Protein AF-G0EHP4-F1 (afdb_monomer_lite)

Foldseek 3Di:
DDDFDADLPPRATWDWDWDWDDDQWIKIWIWTAGPPPGDIGTAWIWIWHDDDPDIDIDIDGDPPPPSDRPDPPDD

Organism: Pyrolobus fumarii (strain DSM 11204 / 1A) (NCBI:txid694429)

pLDDT: mean 81.93, std 18.02, range [41.44, 95.06]

Radius of gyration: 16.33 Å; chains: 1; bounding box: 32×23×54 Å

Structure (mmCIF, N/CA/C/O backbone):
data_AF-G0EHP4-F1
#
_entry.id   AF-G0EHP4-F1
#
loop_
_atom_site.group_PDB
_atom_site.id
_atom_site.type_symbol
_atom_site.label_atom_id
_atom_site.label_alt_id
_atom_site.label_comp_id
_atom_site.label_asym_id
_atom_site.label_entity_id
_atom_site.label_seq_id
_atom_site.pdbx_PDB_ins_code
_atom_site.Cartn_x
_atom_site.Cartn_y
_atom_site.Cartn_z
_atom_site.occupancy
_atom_site.B_iso_or_equiv
_atom_site.auth_seq_id
_atom_site.auth_comp_id
_atom_site.auth_asym_id
_atom_site.auth_atom_id
_atom_site.pdbx_PDB_model_num
ATOM 1 N N . MET A 1 1 ? -17.354 -14.510 2.752 1.00 41.44 1 MET A N 1
ATOM 2 C CA . MET A 1 1 ? -17.173 -13.792 4.031 1.00 41.44 1 MET A CA 1
ATOM 3 C C . MET A 1 1 ? -16.151 -12.701 3.796 1.00 41.44 1 MET A C 1
ATOM 5 O O . MET A 1 1 ? -15.029 -13.021 3.434 1.00 41.44 1 MET A O 1
ATOM 9 N N . GLU A 1 2 ? -16.549 -11.442 3.919 1.00 50.31 2 GLU A N 1
ATOM 10 C CA . GLU A 1 2 ? -15.638 -10.300 3.806 1.00 50.31 2 GLU A CA 1
ATOM 11 C C . GLU A 1 2 ? -14.834 -10.211 5.111 1.00 50.31 2 GLU A C 1
ATOM 13 O O . GLU A 1 2 ? -15.408 -9.996 6.182 1.00 50.31 2 GLU A O 1
ATOM 18 N N . GLN A 1 3 ? -13.526 -10.477 5.066 1.00 59.53 3 GLN A N 1
ATOM 19 C CA . GLN A 1 3 ? -12.675 -10.329 6.247 1.00 59.53 3 GLN A CA 1
ATOM 20 C C . GLN A 1 3 ? -12.508 -8.836 6.544 1.00 59.53 3 GLN A C 1
ATOM 22 O O . GLN A 1 3 ? -11.938 -8.093 5.749 1.00 59.53 3 GLN A O 1
ATOM 27 N N . ARG A 1 4 ? -13.027 -8.387 7.690 1.00 76.19 4 ARG A N 1
ATOM 28 C CA . ARG A 1 4 ? -12.856 -7.007 8.158 1.00 76.19 4 ARG A CA 1
ATOM 29 C C . ARG A 1 4 ? -11.516 -6.882 8.876 1.00 76.19 4 ARG A C 1
ATOM 31 O O . ARG A 1 4 ? -11.299 -7.546 9.886 1.00 76.19 4 ARG A O 1
ATOM 38 N N . VAL A 1 5 ? -10.641 -6.014 8.375 1.00 86.75 5 VAL A N 1
ATOM 39 C CA . VAL A 1 5 ? -9.381 -5.667 9.045 1.00 86.75 5 VAL A CA 1
ATOM 40 C C . VAL A 1 5 ? -9.661 -4.584 10.086 1.00 86.75 5 VAL A C 1
ATOM 42 O O . VAL A 1 5 ? -10.206 -3.525 9.766 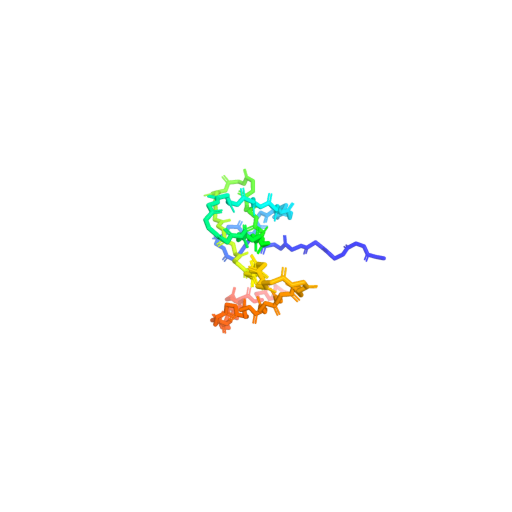1.00 86.75 5 VAL A O 1
ATOM 45 N N . LEU A 1 6 ? -9.314 -4.861 11.344 1.00 91.31 6 LEU A N 1
ATOM 46 C CA . LEU A 1 6 ? -9.492 -3.933 12.460 1.00 91.31 6 LEU A CA 1
ATOM 47 C C . LEU A 1 6 ? -8.183 -3.219 12.790 1.00 91.31 6 LEU A C 1
ATOM 49 O O . LEU A 1 6 ? -7.100 -3.800 12.735 1.00 91.31 6 LEU A O 1
ATOM 53 N N . CYS A 1 7 ? -8.294 -1.951 13.173 1.00 90.25 7 CYS A N 1
ATOM 54 C CA . CYS A 1 7 ? -7.156 -1.134 13.548 1.00 90.25 7 CYS A CA 1
ATOM 55 C C . CYS A 1 7 ? -6.537 -1.646 14.855 1.00 90.25 7 CYS A C 1
ATOM 57 O O . CYS A 1 7 ? -7.223 -1.641 15.880 1.00 90.25 7 CYS A O 1
ATOM 59 N N . PRO A 1 8 ? -5.232 -1.969 14.886 1.00 88.75 8 PRO A N 1
ATOM 60 C CA . PRO A 1 8 ? -4.581 -2.442 16.106 1.00 88.75 8 PRO A CA 1
ATOM 61 C C . PRO A 1 8 ? -4.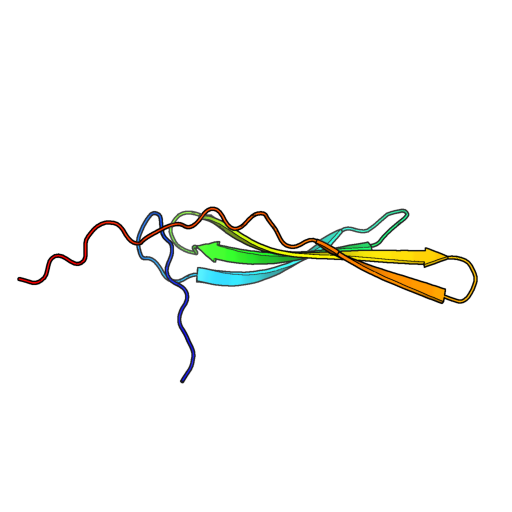469 -1.360 17.190 1.00 88.75 8 PRO A C 1
ATOM 63 O O . PRO A 1 8 ? -4.223 -1.679 18.347 1.00 88.75 8 PRO A O 1
ATOM 66 N N . ARG A 1 9 ? -4.639 -0.075 16.837 1.00 91.81 9 ARG A N 1
ATOM 67 C CA . ARG A 1 9 ? -4.562 1.038 17.796 1.00 91.81 9 ARG A CA 1
ATOM 68 C C . ARG A 1 9 ? -5.882 1.348 18.497 1.00 91.81 9 ARG A C 1
ATOM 70 O O . ARG A 1 9 ? -5.859 1.728 19.659 1.00 91.81 9 ARG A O 1
ATOM 77 N N . CYS A 1 10 ? -7.013 1.266 17.797 1.00 92.81 10 CYS A N 1
ATOM 78 C CA . CYS A 1 10 ? -8.304 1.724 18.333 1.00 92.81 10 CYS A CA 1
ATOM 79 C C . CYS A 1 10 ? -9.478 0.773 18.062 1.00 92.81 10 CYS A C 1
ATOM 81 O O . CYS A 1 10 ? -10.615 1.123 18.360 1.00 92.81 10 CYS A O 1
ATOM 83 N N . GLY A 1 11 ? -9.239 -0.381 17.432 1.00 91.06 11 GLY A N 1
ATOM 84 C CA . GLY A 1 11 ? -10.269 -1.372 17.099 1.00 91.06 11 GLY A CA 1
ATOM 85 C C . GLY A 1 11 ? -11.247 -0.964 15.991 1.00 91.06 11 GLY A C 1
ATOM 86 O O . GLY A 1 11 ? -12.107 -1.756 15.623 1.00 91.06 11 GLY A O 1
ATOM 87 N N . GLY A 1 12 ? -11.133 0.249 15.442 1.00 92.69 12 GLY A N 1
ATOM 88 C CA . GLY A 1 12 ? -11.994 0.730 14.358 1.00 92.69 12 GLY A CA 1
ATOM 89 C C . GLY A 1 12 ? -11.758 -0.006 13.036 1.00 92.69 12 GLY A C 1
ATOM 90 O O . GLY A 1 12 ? -10.683 -0.560 12.812 1.00 92.69 12 GLY A O 1
ATOM 91 N N . ASN A 1 13 ? -12.743 0.019 12.134 1.00 91.75 13 ASN A N 1
ATOM 92 C CA . ASN A 1 13 ? -12.607 -0.591 10.807 1.00 91.75 13 ASN A CA 1
ATOM 93 C C . ASN A 1 13 ? -11.507 0.097 9.984 1.00 91.75 13 ASN A C 1
ATOM 95 O O . ASN A 1 13 ? -11.370 1.327 9.996 1.00 91.75 13 ASN A O 1
ATOM 99 N N . MET A 1 14 ? -10.751 -0.697 9.230 1.00 94.62 14 MET A N 1
ATOM 100 C CA . MET A 1 14 ? -9.788 -0.195 8.257 1.00 94.62 14 MET A CA 1
ATOM 101 C C . MET A 1 14 ? -10.322 -0.360 6.835 1.00 94.62 14 MET A C 1
ATOM 103 O O . MET A 1 14 ? -10.978 -1.347 6.516 1.00 94.62 14 MET A O 1
ATOM 107 N N . THR A 1 15 ? -10.026 0.618 5.983 1.00 94.69 15 THR A N 1
ATOM 108 C CA . THR A 1 15 ? -10.318 0.575 4.544 1.00 94.69 15 THR A CA 1
ATOM 109 C C . THR A 1 15 ? -9.019 0.331 3.784 1.00 94.69 15 THR A C 1
ATOM 111 O O . THR A 1 15 ? -7.973 0.839 4.192 1.00 94.69 15 THR A O 1
ATOM 114 N N . TYR A 1 16 ? -9.074 -0.453 2.711 1.00 93.88 16 TYR A N 1
ATOM 115 C CA . TYR A 1 16 ? -7.918 -0.732 1.863 1.00 93.88 16 TYR A CA 1
ATOM 116 C C . TYR A 1 16 ? -7.720 0.383 0.834 1.00 93.88 16 TYR A C 1
ATOM 118 O O . TYR A 1 16 ? -8.673 0.792 0.171 1.00 93.88 16 TYR A O 1
ATOM 126 N N . PHE A 1 17 ? -6.492 0.877 0.715 1.00 94.56 17 PHE A N 1
ATOM 127 C CA . PHE A 1 17 ? -6.121 1.978 -0.166 1.00 94.56 17 PHE A CA 1
ATOM 128 C C . PHE A 1 17 ? -4.960 1.590 -1.076 1.00 94.56 17 PHE A C 1
ATOM 130 O O . PHE A 1 17 ? -4.118 0.760 -0.733 1.00 94.56 17 PHE A O 1
ATOM 137 N N . ILE A 1 18 ? -4.924 2.251 -2.234 1.00 94.81 18 ILE A N 1
ATOM 138 C CA . ILE A 1 18 ? -3.846 2.161 -3.213 1.00 94.81 18 ILE A CA 1
ATOM 139 C C . ILE A 1 18 ? -3.360 3.583 -3.481 1.00 94.81 18 ILE A C 1
ATOM 141 O O . ILE A 1 18 ? -4.129 4.430 -3.938 1.00 94.81 18 ILE A O 1
ATOM 145 N N . GLU A 1 19 ? -2.088 3.842 -3.206 1.00 94.81 19 GLU A N 1
ATOM 146 C CA . GLU A 1 19 ? -1.396 5.075 -3.586 1.00 94.81 19 GLU A CA 1
ATOM 147 C C . GLU A 1 19 ? -0.406 4.765 -4.715 1.00 94.81 19 GLU A C 1
ATOM 149 O O . GLU A 1 19 ? 0.309 3.764 -4.674 1.00 94.81 19 GLU A O 1
ATOM 154 N N . VAL A 1 20 ? -0.376 5.612 -5.747 1.00 94.00 20 VAL A N 1
ATOM 155 C CA . VAL A 1 20 ? 0.554 5.479 -6.876 1.00 94.00 20 VAL A CA 1
ATOM 156 C C . VAL A 1 20 ? 1.400 6.738 -6.962 1.00 94.00 20 VAL A C 1
ATOM 158 O O . VAL A 1 20 ? 0.879 7.827 -7.191 1.00 94.00 20 VAL A O 1
ATOM 161 N N . GLU A 1 21 ? 2.709 6.573 -6.829 1.00 92.31 21 GLU A N 1
ATOM 162 C CA . GLU A 1 21 ? 3.686 7.648 -6.982 1.00 92.31 21 GLU A CA 1
ATOM 163 C C . GLU A 1 21 ? 4.397 7.519 -8.337 1.00 92.31 21 GLU A C 1
ATOM 165 O O . GLU A 1 21 ? 4.827 6.432 -8.745 1.00 92.31 21 GLU A O 1
ATOM 170 N N . GLY A 1 22 ? 4.485 8.641 -9.058 1.00 83.94 22 GLY A N 1
ATOM 171 C CA . GLY A 1 22 ? 5.131 8.746 -10.369 1.00 83.94 22 GLY A CA 1
ATOM 172 C C . GLY A 1 22 ? 6.543 9.340 -10.301 1.00 83.94 22 GLY A C 1
ATOM 173 O O . GLY A 1 22 ? 6.856 10.117 -9.406 1.00 83.94 22 GLY A O 1
ATOM 174 N N . GLY A 1 23 ? 7.388 8.982 -11.274 1.00 78.88 23 GLY A N 1
ATOM 175 C CA . GLY A 1 23 ? 8.786 9.413 -11.409 1.00 78.88 23 GLY A CA 1
ATOM 176 C C . GLY A 1 23 ? 9.529 8.551 -12.442 1.00 78.88 23 GLY A C 1
ATOM 177 O O . GLY A 1 23 ? 8.902 8.024 -13.361 1.00 78.88 23 GLY A O 1
ATOM 178 N N . ASN A 1 24 ? 10.843 8.339 -12.269 1.00 76.38 24 ASN A N 1
ATOM 179 C CA . ASN A 1 24 ? 11.634 7.409 -13.106 1.00 76.38 24 ASN A CA 1
ATOM 180 C C . ASN A 1 24 ? 11.199 5.934 -12.961 1.00 76.38 24 ASN A C 1
ATOM 182 O O . ASN A 1 24 ? 11.420 5.121 -13.857 1.00 76.38 24 ASN A O 1
ATOM 186 N N . SER A 1 25 ? 10.560 5.588 -11.844 1.00 84.38 25 SER A N 1
ATOM 187 C CA . SER A 1 25 ? 9.891 4.310 -11.591 1.00 84.38 25 SER A CA 1
ATOM 188 C C . SER A 1 25 ? 8.510 4.574 -11.003 1.00 84.38 25 SER A C 1
ATOM 190 O O . SER A 1 25 ? 8.324 5.587 -10.329 1.00 84.38 25 SER A O 1
ATOM 192 N N . LYS A 1 26 ? 7.553 3.666 -11.212 1.00 91.38 26 LYS A N 1
ATOM 193 C CA . LYS A 1 26 ? 6.246 3.750 -10.551 1.00 91.38 26 LYS A CA 1
ATOM 194 C C . LYS A 1 26 ? 6.293 2.966 -9.251 1.00 91.38 26 LYS A C 1
ATOM 196 O O . LYS A 1 26 ? 6.654 1.790 -9.265 1.00 91.38 26 LYS A O 1
ATOM 201 N N . ARG A 1 27 ? 5.911 3.600 -8.147 1.00 93.56 27 ARG A N 1
ATOM 202 C CA . ARG A 1 27 ? 5.747 2.924 -6.860 1.00 93.56 27 ARG A CA 1
ATOM 203 C C . ARG A 1 27 ? 4.259 2.809 -6.564 1.00 93.56 27 ARG A C 1
ATOM 205 O O . ARG A 1 27 ? 3.553 3.812 -6.592 1.00 93.56 27 ARG A O 1
ATOM 212 N N . VAL A 1 28 ? 3.790 1.591 -6.324 1.00 94.06 28 VAL A N 1
ATOM 213 C CA . VAL A 1 28 ? 2.406 1.310 -5.933 1.00 94.06 28 VAL A CA 1
ATOM 214 C C . VAL A 1 28 ? 2.426 0.858 -4.485 1.00 94.06 28 VAL A C 1
ATOM 216 O O . VAL A 1 28 ? 3.082 -0.129 -4.158 1.00 94.06 28 VAL A O 1
ATOM 219 N N . HIS A 1 29 ? 1.747 1.595 -3.618 1.00 94.44 29 HIS A N 1
ATOM 220 C CA . HIS A 1 29 ? 1.675 1.315 -2.196 1.00 94.44 29 HIS A CA 1
ATOM 221 C C . HIS A 1 29 ? 0.263 0.870 -1.823 1.00 94.44 29 HIS A C 1
ATOM 223 O O . HIS A 1 29 ? -0.687 1.651 -1.890 1.00 94.44 29 HIS A O 1
ATOM 229 N N . TYR A 1 30 ? 0.151 -0.390 -1.428 1.00 93.56 30 TYR A N 1
ATOM 230 C CA . TYR A 1 30 ? -1.052 -0.985 -0.877 1.00 93.56 30 TYR A CA 1
ATOM 231 C C . TYR A 1 30 ? -0.977 -0.945 0.644 1.00 93.56 30 TYR A C 1
ATOM 233 O O . TYR A 1 30 ? -0.016 -1.440 1.240 1.00 93.56 30 TYR A O 1
ATOM 241 N N . TYR A 1 31 ? -1.993 -0.366 1.274 1.00 93.56 31 TYR A N 1
ATOM 242 C CA . TYR A 1 31 ? -2.044 -0.255 2.726 1.00 93.56 31 TYR A CA 1
ATOM 243 C C . TYR A 1 31 ? -3.487 -0.182 3.224 1.00 93.56 31 TYR A C 1
ATOM 245 O O . TYR A 1 31 ? -4.403 0.256 2.526 1.00 93.56 31 TYR A O 1
ATOM 253 N N . TYR A 1 32 ? -3.693 -0.571 4.475 1.00 93.81 32 TYR A N 1
ATOM 254 C CA . TYR A 1 32 ? -4.947 -0.354 5.184 1.00 93.81 32 TYR A CA 1
ATOM 255 C C . TYR A 1 32 ? -4.875 0.962 5.956 1.00 93.81 32 TYR A C 1
ATOM 257 O O . TYR A 1 32 ? -3.880 1.236 6.626 1.00 93.81 32 TYR A O 1
ATOM 265 N N . LYS A 1 33 ? -5.942 1.765 5.943 1.00 94.81 33 LYS A N 1
ATOM 266 C CA . LYS A 1 33 ? -6.052 2.990 6.751 1.00 94.81 33 LYS A CA 1
ATOM 267 C C . LYS A 1 33 ? -7.255 2.926 7.675 1.00 94.81 33 LYS A C 1
ATOM 269 O O . LYS A 1 33 ? -8.377 2.672 7.237 1.00 94.81 33 LYS A O 1
ATOM 274 N N . CYS A 1 34 ? -7.032 3.205 8.953 1.00 94.69 34 CYS A N 1
ATOM 275 C CA . CYS A 1 34 ? -8.103 3.371 9.924 1.00 94.69 34 CYS A CA 1
ATOM 276 C C . CYS A 1 34 ? -8.860 4.676 9.655 1.00 94.69 34 CYS A C 1
ATOM 278 O O . CYS A 1 34 ? -8.267 5.755 9.686 1.00 94.69 34 CYS A O 1
ATOM 280 N N . VAL A 1 35 ? -10.175 4.581 9.449 1.00 93.19 35 VAL A N 1
ATOM 281 C CA . VAL A 1 35 ? -11.039 5.755 9.219 1.00 93.19 35 VAL A CA 1
ATOM 282 C C . VAL A 1 35 ? -11.301 6.563 10.492 1.00 93.19 35 VAL A C 1
ATOM 284 O O . VAL A 1 35 ? -11.750 7.698 10.411 1.00 93.19 35 VAL A O 1
ATOM 287 N N . VAL A 1 36 ? -11.005 5.986 11.663 1.00 95.06 36 VAL A N 1
ATOM 288 C CA . VAL A 1 36 ? -11.240 6.615 12.971 1.00 95.06 36 VAL A CA 1
ATOM 289 C C . VAL A 1 36 ? -10.017 7.402 13.443 1.00 95.06 36 VAL A C 1
ATOM 291 O O . VAL A 1 36 ? -10.137 8.568 13.793 1.00 95.06 36 VAL A O 1
ATOM 294 N N . CYS A 1 37 ? -8.833 6.778 13.460 1.00 94.81 37 CYS A N 1
ATOM 295 C CA . CYS A 1 37 ? -7.617 7.379 14.029 1.00 94.81 37 CYS A CA 1
ATOM 296 C C . CYS A 1 37 ? -6.513 7.676 13.002 1.00 94.81 37 CYS A C 1
ATOM 298 O O . CYS A 1 37 ? -5.446 8.160 13.369 1.00 94.81 37 CYS A O 1
ATOM 300 N N . GLY A 1 38 ? -6.727 7.347 11.725 1.00 94.62 38 GLY A N 1
ATOM 301 C CA . GLY A 1 38 ? -5.775 7.621 10.645 1.00 94.62 38 GLY A CA 1
ATOM 302 C C . GLY A 1 38 ? -4.564 6.686 10.566 1.00 94.62 38 GLY A C 1
ATOM 303 O O . GLY A 1 38 ? -3.762 6.845 9.649 1.00 94.62 38 GLY A O 1
ATOM 304 N N . TYR A 1 39 ? -4.427 5.707 11.472 1.00 93.00 39 TYR A N 1
ATOM 305 C CA . TYR A 1 39 ? -3.334 4.727 11.435 1.00 93.00 39 TYR A CA 1
ATOM 306 C C . TYR A 1 39 ? -3.268 3.999 10.086 1.00 93.00 39 TYR A C 1
ATOM 308 O O . TYR A 1 39 ? -4.291 3.492 9.619 1.00 93.00 39 TYR A O 1
ATOM 316 N N . LYS A 1 40 ? -2.069 3.932 9.496 1.00 93.19 40 LYS A N 1
ATOM 317 C CA . LYS A 1 40 ? -1.775 3.171 8.279 1.00 93.19 40 LYS A CA 1
ATOM 318 C C . LYS A 1 40 ? -1.062 1.865 8.644 1.00 93.19 40 LYS A C 1
ATOM 320 O O . LYS A 1 40 ? -0.174 1.875 9.494 1.00 93.19 40 LYS A O 1
ATOM 325 N N . LEU A 1 41 ? -1.474 0.770 8.018 1.00 91.00 41 LEU A N 1
ATOM 326 C CA . LEU A 1 41 ? -0.840 -0.542 8.091 1.00 91.00 41 LEU A CA 1
ATOM 327 C C . LEU A 1 41 ? -0.426 -0.939 6.676 1.00 91.00 41 LEU A C 1
ATOM 329 O O . LEU A 1 41 ? -1.293 -1.205 5.841 1.00 91.00 41 LEU A O 1
ATOM 333 N N . ASP A 1 42 ? 0.877 -0.946 6.424 1.00 91.75 42 ASP A N 1
ATOM 334 C CA . ASP A 1 42 ? 1.432 -1.282 5.116 1.00 91.75 42 ASP A CA 1
ATOM 335 C C . ASP A 1 42 ? 1.215 -2.773 4.822 1.00 91.75 42 ASP A C 1
ATOM 337 O O . ASP A 1 42 ? 1.415 -3.624 5.691 1.00 91.75 42 ASP A O 1
ATOM 341 N N . ASP A 1 43 ? 0.787 -3.082 3.598 1.00 91.00 43 ASP A N 1
ATOM 342 C CA . ASP A 1 43 ? 0.504 -4.450 3.149 1.00 91.00 43 ASP A CA 1
ATOM 343 C C . ASP A 1 43 ? 1.519 -4.892 2.092 1.00 91.00 43 ASP A C 1
ATOM 345 O O . ASP A 1 43 ? 2.239 -5.872 2.278 1.00 91.00 43 ASP A O 1
ATOM 349 N N . LEU A 1 44 ? 1.633 -4.121 1.008 1.00 91.06 44 LEU A N 1
ATOM 350 C CA . LEU A 1 44 ? 2.525 -4.429 -0.103 1.00 91.06 44 LEU A CA 1
ATOM 351 C C . LEU A 1 44 ? 3.015 -3.152 -0.775 1.00 91.06 44 LEU A C 1
ATOM 353 O O . LEU A 1 44 ? 2.241 -2.241 -1.070 1.00 91.06 44 LEU A O 1
ATOM 357 N N . VAL A 1 45 ? 4.302 -3.111 -1.100 1.00 93.25 45 VAL A N 1
ATOM 358 C CA . VAL A 1 45 ? 4.862 -2.075 -1.965 1.00 93.25 45 VAL A CA 1
ATOM 359 C C . VAL A 1 45 ? 5.367 -2.736 -3.239 1.00 93.25 45 VAL A C 1
ATOM 361 O O . VAL A 1 45 ? 6.218 -3.616 -3.190 1.00 93.25 45 VAL A O 1
ATOM 364 N N . LEU A 1 46 ? 4.873 -2.293 -4.392 1.00 93.81 46 LEU A N 1
ATOM 365 C CA . LEU A 1 46 ? 5.398 -2.694 -5.694 1.00 93.81 46 LEU A CA 1
ATOM 366 C C . LEU A 1 46 ? 6.237 -1.568 -6.285 1.00 93.81 46 LEU A C 1
ATOM 368 O O . LEU A 1 46 ? 5.796 -0.418 -6.347 1.00 93.81 46 LEU A O 1
ATOM 372 N N . VAL A 1 47 ? 7.421 -1.907 -6.781 1.00 94.00 47 VAL A N 1
ATOM 373 C CA . VAL A 1 47 ? 8.246 -1.002 -7.581 1.00 94.00 47 VAL A CA 1
ATOM 374 C C . VAL A 1 47 ? 8.270 -1.512 -9.012 1.00 94.00 47 VAL A C 1
ATOM 376 O O . VAL A 1 47 ? 8.796 -2.583 -9.304 1.00 94.00 47 VAL A O 1
ATOM 379 N N . VAL A 1 48 ? 7.690 -0.729 -9.915 1.00 93.31 48 VAL A N 1
ATOM 380 C CA . VAL A 1 48 ? 7.608 -1.038 -11.340 1.00 93.31 48 VAL A CA 1
ATOM 381 C C . VAL A 1 48 ? 8.615 -0.171 -12.083 1.00 93.31 48 VAL A C 1
ATOM 383 O O . VAL A 1 48 ? 8.509 1.062 -12.111 1.00 93.31 48 VAL A O 1
ATOM 386 N N . ARG A 1 49 ? 9.597 -0.818 -12.707 1.00 92.94 49 ARG A N 1
ATOM 387 C CA . ARG A 1 49 ? 10.635 -0.179 -13.519 1.00 92.94 49 ARG A CA 1
ATOM 388 C C . ARG A 1 49 ? 10.489 -0.634 -14.964 1.00 92.94 49 ARG A C 1
ATOM 390 O O . ARG A 1 49 ? 10.288 -1.813 -15.242 1.00 92.94 49 ARG A O 1
ATOM 397 N N . ARG A 1 50 ? 10.601 0.300 -15.907 1.00 89.00 50 ARG A N 1
ATOM 398 C CA . ARG A 1 50 ? 10.710 -0.034 -17.330 1.00 89.00 50 ARG A CA 1
ATOM 399 C C . ARG A 1 50 ? 12.183 -0.011 -17.707 1.00 89.00 50 ARG A C 1
ATOM 401 O O . ARG A 1 50 ? 12.837 1.009 -17.517 1.00 89.00 50 ARG A O 1
ATOM 408 N N . LYS A 1 51 ? 12.688 -1.117 -18.246 1.00 90.44 51 LYS A N 1
ATOM 409 C CA . LYS A 1 51 ? 14.062 -1.226 -18.739 1.00 90.44 51 LYS A CA 1
ATOM 410 C C . LYS A 1 51 ? 14.012 -1.756 -20.164 1.00 90.44 51 LYS A C 1
ATOM 412 O O . LYS A 1 51 ? 13.522 -2.857 -20.395 1.00 90.44 51 LYS A O 1
ATOM 417 N N . ASP A 1 52 ? 14.442 -0.948 -21.126 1.00 88.19 52 ASP A N 1
ATOM 418 C CA . ASP A 1 52 ? 14.375 -1.258 -22.558 1.00 88.19 52 ASP A CA 1
ATOM 419 C C . ASP A 1 52 ? 12.960 -1.699 -23.007 1.00 88.19 52 ASP A C 1
ATOM 421 O O . ASP A 1 52 ? 12.007 -0.911 -22.993 1.00 88.19 52 ASP A O 1
ATOM 425 N N . ARG A 1 53 ? 12.806 -2.976 -23.386 1.00 91.88 53 ARG A N 1
ATOM 426 C CA . ARG A 1 53 ? 11.540 -3.600 -23.811 1.00 91.88 53 ARG A CA 1
ATOM 427 C 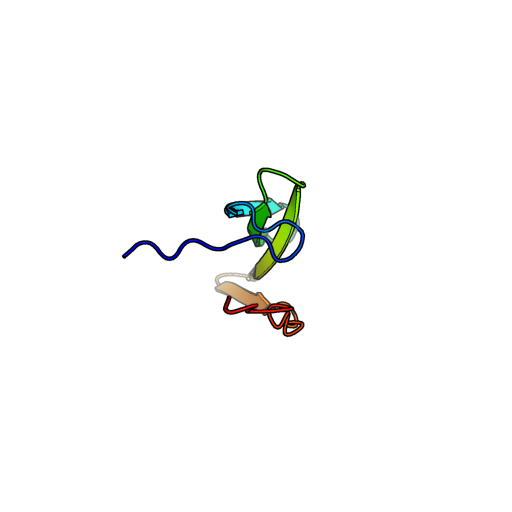C . ARG A 1 53 ? 10.906 -4.501 -22.746 1.00 91.88 53 ARG A C 1
ATOM 429 O O . ARG A 1 53 ? 9.968 -5.225 -23.065 1.00 91.88 53 ARG A O 1
ATOM 436 N N . ARG A 1 54 ? 11.399 -4.477 -21.504 1.00 93.06 54 ARG A N 1
ATOM 437 C CA . ARG A 1 54 ? 10.858 -5.268 -20.391 1.00 93.06 54 ARG A CA 1
ATOM 438 C C . ARG A 1 54 ? 10.347 -4.390 -19.251 1.00 93.06 54 ARG A C 1
ATOM 440 O O . ARG A 1 54 ? 10.794 -3.258 -19.048 1.00 93.06 54 ARG A O 1
ATOM 447 N N . ILE A 1 55 ? 9.390 -4.939 -18.514 1.00 92.50 55 ILE A N 1
ATOM 448 C CA . ILE A 1 55 ? 8.883 -4.376 -17.265 1.00 92.50 55 ILE A CA 1
ATOM 449 C C . ILE A 1 55 ? 9.428 -5.252 -16.141 1.00 92.50 55 ILE 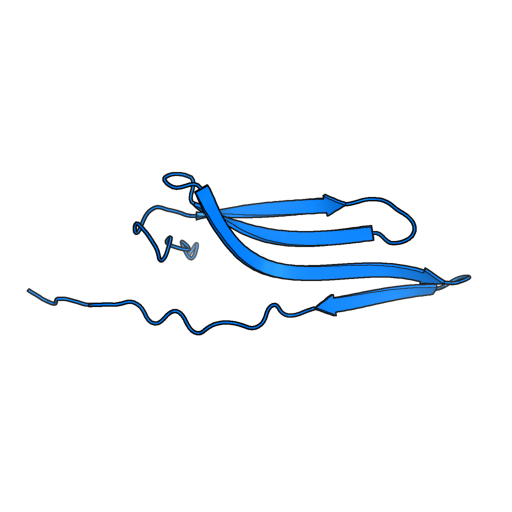A C 1
ATOM 451 O O . ILE A 1 55 ? 9.221 -6.462 -16.141 1.00 92.50 55 ILE A O 1
ATOM 455 N N . GLU A 1 56 ? 10.145 -4.638 -15.211 1.00 93.94 56 GLU A N 1
ATOM 456 C CA . GLU A 1 56 ? 10.617 -5.269 -13.984 1.00 93.94 56 GLU A CA 1
ATOM 457 C C . GLU A 1 56 ? 9.678 -4.849 -12.851 1.00 93.94 56 GLU A C 1
ATOM 459 O O . GLU A 1 56 ? 9.464 -3.655 -12.627 1.00 93.94 56 GLU A O 1
ATOM 464 N N . ILE A 1 57 ? 9.090 -5.829 -12.165 1.00 93.25 57 ILE A N 1
ATOM 465 C CA . ILE A 1 57 ? 8.213 -5.614 -11.012 1.00 93.25 57 ILE A CA 1
ATOM 466 C C . ILE A 1 57 ? 8.903 -6.238 -9.806 1.00 93.25 57 ILE A C 1
ATOM 468 O O . ILE A 1 57 ? 9.181 -7.434 -9.799 1.00 93.25 57 ILE A O 1
ATOM 472 N N . GLU A 1 58 ? 9.181 -5.421 -8.801 1.00 93.94 58 GLU A N 1
ATOM 473 C CA . GLU A 1 58 ? 9.760 -5.844 -7.531 1.00 93.94 58 GLU A CA 1
ATOM 474 C C . GLU A 1 58 ? 8.704 -5.698 -6.434 1.00 93.94 58 GLU A C 1
ATOM 476 O O . GLU A 1 58 ? 8.175 -4.604 -6.224 1.00 93.94 58 GLU A O 1
ATOM 481 N N . ALA A 1 59 ? 8.378 -6.803 -5.760 1.00 91.38 59 ALA A N 1
ATOM 482 C CA . ALA A 1 59 ? 7.497 -6.813 -4.601 1.00 91.38 59 ALA A CA 1
ATOM 483 C C . ALA A 1 59 ? 8.333 -6.671 -3.326 1.00 91.38 59 ALA A C 1
ATOM 485 O O . ALA A 1 59 ? 9.158 -7.528 -3.016 1.00 91.38 59 ALA A O 1
ATOM 486 N N . LEU A 1 60 ? 8.119 -5.578 -2.600 1.00 88.12 60 LEU A N 1
ATOM 487 C CA . LEU A 1 60 ? 8.720 -5.320 -1.303 1.00 88.12 60 LEU A CA 1
ATOM 488 C C . LEU A 1 60 ? 7.676 -5.652 -0.239 1.00 88.12 60 LEU A C 1
ATOM 490 O O . LEU A 1 60 ? 6.700 -4.918 -0.060 1.00 88.12 60 LEU A O 1
ATOM 494 N N . GLU A 1 61 ? 7.875 -6.772 0.450 1.00 76.31 61 GLU A N 1
ATOM 495 C CA . GLU A 1 61 ? 7.080 -7.102 1.627 1.00 76.31 61 GLU A CA 1
ATOM 496 C C . GLU A 1 61 ? 7.518 -6.181 2.777 1.00 76.31 61 GLU A C 1
ATOM 498 O O . GLU A 1 61 ? 8.691 -6.212 3.171 1.00 76.31 61 GLU A O 1
ATOM 503 N N . PRO A 1 62 ? 6.630 -5.326 3.316 1.00 70.12 62 PRO A N 1
ATOM 504 C CA . PRO A 1 62 ? 6.960 -4.563 4.507 1.00 70.12 62 PRO A CA 1
ATOM 505 C C . PRO A 1 62 ? 7.262 -5.552 5.634 1.00 70.12 62 PRO A C 1
ATOM 507 O O . PRO A 1 62 ? 6.561 -6.553 5.795 1.00 70.12 62 PRO A O 1
ATOM 510 N N . GLN A 1 63 ? 8.323 -5.297 6.406 1.00 61.84 63 GLN A N 1
ATOM 511 C CA . GLN A 1 63 ? 8.675 -6.137 7.550 1.00 61.84 63 GLN A CA 1
ATOM 512 C C . GLN A 1 63 ? 7.467 -6.193 8.487 1.00 61.84 63 GLN A C 1
ATOM 514 O O . GLN A 1 63 ? 7.165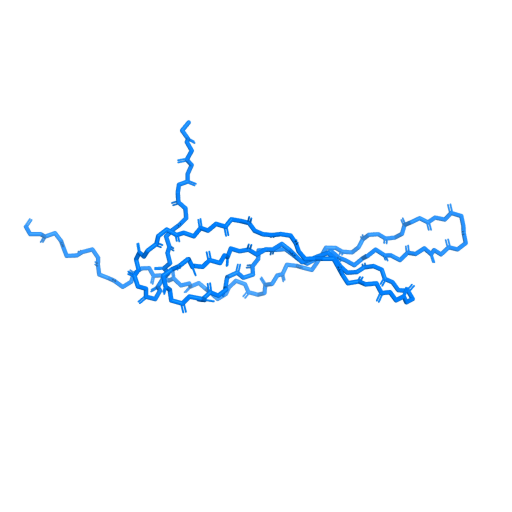 -5.225 9.185 1.00 61.84 63 GLN A O 1
ATOM 519 N N . ARG A 1 64 ? 6.741 -7.316 8.465 1.00 55.53 64 ARG A N 1
ATOM 520 C CA . ARG A 1 64 ? 5.571 -7.543 9.311 1.00 55.53 64 ARG A CA 1
ATOM 521 C C . ARG A 1 64 ? 6.036 -7.548 10.756 1.00 55.53 64 ARG A C 1
ATOM 523 O O . ARG A 1 64 ? 6.450 -8.577 11.286 1.00 55.53 64 ARG A O 1
ATOM 530 N N . GLN A 1 65 ? 5.961 -6.399 11.412 1.00 49.31 65 GLN A N 1
ATOM 531 C CA . GLN A 1 65 ? 6.031 -6.364 12.858 1.00 49.31 65 GLN A CA 1
ATOM 532 C C . GLN A 1 65 ? 4.766 -7.072 13.343 1.00 49.31 65 GLN A C 1
ATOM 534 O O . GLN A 1 65 ? 3.659 -6.585 13.134 1.00 49.31 65 GLN A O 1
ATOM 539 N N . LEU A 1 66 ? 4.930 -8.284 13.876 1.00 48.81 66 LEU A N 1
ATOM 540 C CA . LEU A 1 66 ? 3.850 -9.103 14.417 1.00 48.81 66 LEU A CA 1
ATOM 541 C C . LEU A 1 66 ? 3.129 -8.309 15.515 1.00 48.81 66 LEU A C 1
ATOM 543 O O . LEU A 1 66 ? 3.561 -8.289 16.666 1.00 48.81 66 LEU A O 1
ATOM 547 N N . VAL A 1 67 ? 2.041 -7.624 15.161 1.00 49.41 67 VAL A N 1
ATOM 548 C CA . VAL A 1 67 ? 1.174 -6.961 16.133 1.00 49.41 67 VAL A CA 1
ATOM 549 C C . VAL A 1 67 ? 0.212 -8.019 16.657 1.00 49.41 67 VAL A C 1
ATOM 551 O O . VAL A 1 67 ? -0.876 -8.222 16.121 1.00 49.41 67 VAL A O 1
ATOM 554 N N . TYR A 1 68 ? 0.646 -8.758 17.676 1.00 45.78 68 TYR A N 1
ATOM 555 C CA . TYR A 1 68 ? -0.248 -9.632 18.427 1.00 45.78 68 TYR A CA 1
ATOM 556 C C . TYR A 1 68 ? -1.373 -8.782 19.041 1.00 45.78 68 TYR A C 1
ATOM 558 O O . TYR A 1 68 ? -1.082 -7.727 19.615 1.00 45.78 68 TYR A O 1
ATOM 566 N N . PRO A 1 69 ? -2.648 -9.196 18.953 1.00 43.59 69 PRO A N 1
ATOM 567 C CA . PRO A 1 69 ? -3.710 -8.495 19.651 1.00 43.59 69 PRO A CA 1
ATOM 568 C C . PRO A 1 69 ? -3.476 -8.609 21.160 1.00 43.59 69 PRO A C 1
ATOM 570 O O . PRO A 1 69 ? -3.493 -9.698 21.735 1.00 43.59 69 PRO A O 1
ATOM 573 N N . ILE A 1 70 ? -3.252 -7.461 21.795 1.00 49.59 70 ILE A N 1
ATOM 574 C CA . ILE A 1 70 ? -3.264 -7.323 23.246 1.00 49.59 70 ILE A CA 1
ATOM 575 C C . ILE A 1 70 ? -4.713 -7.559 23.708 1.00 49.59 70 ILE A C 1
ATOM 577 O O . ILE A 1 70 ? -5.613 -6.796 23.370 1.00 49.59 70 ILE A O 1
ATOM 581 N N . ASN A 1 71 ? -4.891 -8.619 24.498 1.00 44.56 71 ASN A N 1
ATOM 582 C CA . ASN A 1 71 ? -6.033 -8.939 25.360 1.00 44.56 71 ASN A CA 1
ATOM 583 C C . ASN A 1 71 ? -7.365 -9.337 24.695 1.00 44.56 71 ASN A C 1
ATOM 585 O O . ASN A 1 71 ? -8.301 -8.548 24.578 1.00 44.56 71 ASN A O 1
ATOM 589 N N . VAL A 1 72 ? -7.525 -10.644 24.456 1.00 47.88 72 VAL A N 1
ATOM 590 C CA . VAL A 1 72 ? -8.845 -11.289 24.532 1.00 47.88 72 VAL A CA 1
ATOM 591 C C . VAL A 1 72 ? -9.204 -11.437 26.017 1.00 47.88 72 VAL A C 1
ATOM 593 O O . VAL A 1 72 ? -8.921 -12.463 26.631 1.00 47.88 72 VAL A O 1
ATOM 596 N N . VAL A 1 73 ? -9.806 -10.409 26.623 1.00 45.78 73 VAL A N 1
ATOM 597 C CA . VAL A 1 73 ? -10.481 -10.575 27.921 1.00 45.78 73 VAL A CA 1
ATOM 598 C C . VAL A 1 73 ? -11.801 -11.292 27.648 1.00 45.78 73 VAL A C 1
ATOM 600 O O . VAL A 1 73 ? -12.776 -10.675 27.220 1.00 45.78 73 VAL A O 1
ATOM 603 N N . ARG A 1 74 ? -11.829 -12.611 27.858 1.00 44.19 74 ARG A N 1
ATOM 604 C CA . ARG A 1 74 ? -13.091 -13.334 28.041 1.00 44.19 74 ARG A CA 1
ATOM 605 C C . ARG A 1 74 ? -13.637 -12.937 29.416 1.00 44.19 74 ARG A C 1
ATOM 607 O O . ARG A 1 74 ? -12.966 -13.174 30.417 1.00 44.19 74 ARG A O 1
ATOM 614 N N . LYS A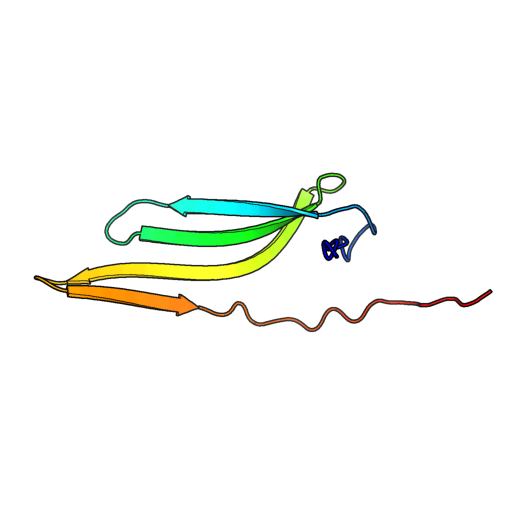 1 75 ? -14.788 -12.261 29.425 1.00 44.53 75 LYS A N 1
ATOM 615 C CA . LYS A 1 75 ? -15.663 -12.191 30.602 1.00 44.53 75 LYS A CA 1
ATOM 616 C C . LYS A 1 75 ? -16.269 -13.561 30.872 1.00 44.53 75 LYS A C 1
ATOM 618 O O . LYS A 1 75 ? -16.479 -14.295 29.879 1.00 44.53 75 LYS A O 1
#

Secondary structure (DSSP, 8-state):
---PPBPTTT--BEEEEEEEE-SSSEEEEEEEEETTT--EEEEEEEEEEEETTEEEEEEE-------PPS-----

Sequence (75 aa):
MEQRVLCPRCGGNMTYFIEVEGGNSKRVHYYYKCVVCGYKLDDLVLVVRRKDRRIEIEALEPQRQLVYPINVVRK